Protein AF-X1N462-F1 (afdb_monomer_lite)

pLDDT: mean 95.3, std 3.51, range [75.75, 98.25]

Secondary structure (DSSP, 8-state):
--------SBTTTB--HHHHHHHHHHHTTT-TTTHHHHHHHHHHTTTS-HHHHHHHIIIIII-----HHHH-

Sequence (72 aa):
MIRAVIFDFDGVIIESAEIKTRAFEILFSDYPDKLPEIINYHQKNAGISRYPKFRYIYEKMLGQELSAQEEA

Organism: NCBI:txid412755

InterPro domains:
  IPR023198 Phosphoglycolate phosphatase-like, domain 2 [G3DSA:1.10.150.240] (15-67)
  IPR023214 HAD superfamily [G3DSA:3.40.50.1000] (4-14)
  IPR036412 HAD-like superfamily [SSF56784] (1-67)

Foldseek 3Di:
DDDDDDDDCDPTVDPCLVVVLVVLCVVCVVPVVQSVVLSVLCNVPPPDDVQVSVCCCQVPVVVHDQDPVNSD

Radius of gyration: 15.25 Å; chains: 1; bounding box: 43×24×40 Å

Structu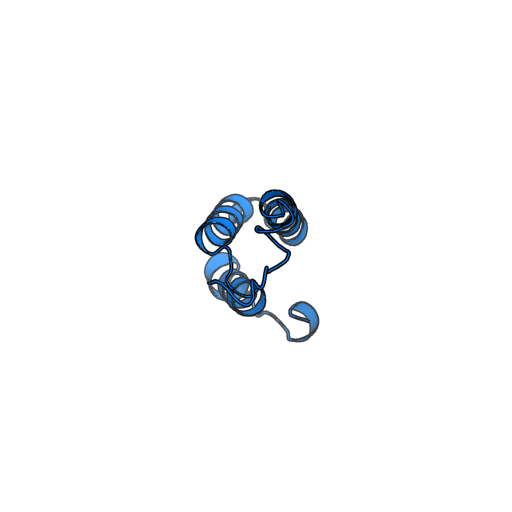re (mmCIF, N/CA/C/O backbone):
data_AF-X1N462-F1
#
_entry.id   AF-X1N462-F1
#
loop_
_atom_site.group_PDB
_atom_site.id
_atom_site.type_symbol
_atom_site.label_atom_id
_atom_site.label_alt_id
_atom_site.label_comp_id
_atom_site.label_asym_id
_atom_site.label_entity_id
_atom_site.label_seq_id
_atom_site.pdbx_PDB_ins_code
_atom_site.Cartn_x
_atom_site.Cartn_y
_atom_site.Cartn_z
_atom_site.occupancy
_atom_site.B_iso_or_equiv
_atom_site.auth_seq_id
_atom_site.auth_comp_id
_atom_site.auth_asym_id
_atom_site.auth_atom_id
_atom_site.pdbx_PDB_model_num
ATOM 1 N N . MET A 1 1 ? 30.240 -4.116 -24.751 1.00 84.94 1 MET A N 1
ATOM 2 C CA . MET A 1 1 ? 29.050 -3.879 -25.599 1.00 84.94 1 MET A CA 1
ATOM 3 C C . MET A 1 1 ? 27.852 -4.485 -24.879 1.00 84.94 1 MET A C 1
ATOM 5 O O . MET A 1 1 ? 27.916 -5.668 -24.560 1.00 84.94 1 MET A O 1
ATOM 9 N N . ILE A 1 2 ? 26.835 -3.691 -24.532 1.00 93.75 2 ILE A N 1
ATOM 10 C CA . ILE A 1 2 ? 25.617 -4.203 -23.877 1.00 93.75 2 ILE A CA 1
ATOM 11 C C . ILE A 1 2 ? 24.794 -4.966 -24.922 1.00 93.75 2 ILE A C 1
ATOM 13 O O . ILE A 1 2 ? 24.643 -4.483 -26.040 1.00 93.75 2 ILE A O 1
ATOM 17 N N . ARG A 1 3 ? 24.316 -6.169 -24.574 1.00 96.81 3 ARG A N 1
ATOM 18 C CA . ARG A 1 3 ? 23.572 -7.055 -25.493 1.00 96.81 3 ARG A CA 1
ATOM 19 C C . ARG A 1 3 ? 22.054 -6.990 -25.319 1.00 96.81 3 ARG A C 1
ATOM 21 O O . ARG A 1 3 ? 21.341 -7.254 -26.277 1.00 96.81 3 ARG A O 1
ATOM 28 N N . ALA A 1 4 ? 21.574 -6.661 -24.122 1.00 96.81 4 ALA A N 1
ATOM 29 C CA . ALA A 1 4 ? 20.153 -6.526 -23.819 1.00 96.81 4 ALA A CA 1
ATOM 30 C C . ALA A 1 4 ? 19.939 -5.641 -22.584 1.00 96.81 4 ALA A C 1
ATOM 32 O O . ALA A 1 4 ? 20.826 -5.541 -21.733 1.00 96.81 4 ALA A O 1
ATOM 33 N N . VAL A 1 5 ? 18.748 -5.047 -22.495 1.00 96.19 5 VAL A N 1
ATOM 34 C CA . VAL A 1 5 ? 18.225 -4.336 -21.322 1.00 96.19 5 VAL A CA 1
ATOM 35 C C . VAL A 1 5 ? 16.779 -4.789 -21.122 1.00 96.19 5 VAL A C 1
ATOM 37 O O . VAL A 1 5 ? 16.035 -4.886 -22.096 1.00 96.19 5 VAL A O 1
ATOM 40 N N . ILE A 1 6 ? 16.400 -5.094 -19.881 1.00 95.69 6 ILE A N 1
ATOM 41 C CA . ILE A 1 6 ? 15.040 -5.497 -19.504 1.00 95.69 6 ILE A CA 1
ATOM 42 C C . ILE A 1 6 ? 14.510 -4.438 -18.545 1.00 95.69 6 ILE A C 1
ATOM 44 O O . ILE A 1 6 ? 15.162 -4.139 -17.546 1.00 95.69 6 ILE A O 1
ATOM 48 N N . PHE A 1 7 ? 13.345 -3.883 -18.863 1.00 96.31 7 PHE A N 1
ATOM 49 C CA . PHE A 1 7 ? 12.656 -2.917 -18.020 1.00 96.31 7 PHE A CA 1
ATOM 50 C C . PHE A 1 7 ? 11.447 -3.581 -17.374 1.00 96.31 7 PHE A C 1
ATOM 52 O O . PHE A 1 7 ? 10.683 -4.272 -18.049 1.00 96.31 7 PHE A O 1
ATOM 59 N N . ASP A 1 8 ? 11.281 -3.348 -16.076 1.00 92.81 8 ASP A N 1
ATOM 60 C CA . ASP A 1 8 ? 9.973 -3.486 -15.441 1.00 92.81 8 ASP A CA 1
ATOM 61 C C . ASP A 1 8 ? 9.052 -2.357 -15.935 1.00 92.81 8 ASP A C 1
ATOM 63 O O . ASP A 1 8 ? 9.518 -1.396 -16.547 1.00 92.81 8 ASP A O 1
ATOM 67 N N . PHE A 1 9 ? 7.747 -2.462 -15.711 1.00 94.06 9 PHE A N 1
ATOM 68 C CA . PHE A 1 9 ? 6.787 -1.455 -16.152 1.00 94.06 9 PHE A CA 1
ATOM 69 C C . PHE A 1 9 ? 6.557 -0.382 -15.083 1.00 94.06 9 PHE A C 1
ATOM 71 O O . PHE A 1 9 ? 6.832 0.801 -15.300 1.00 94.06 9 PHE A O 1
ATOM 78 N N . ASP A 1 10 ? 6.080 -0.792 -13.912 1.00 91.75 10 ASP A N 1
ATOM 79 C CA . ASP A 1 10 ? 5.657 0.111 -12.847 1.00 91.75 10 ASP A CA 1
ATOM 80 C C . ASP A 1 10 ? 6.843 0.771 -12.136 1.00 91.75 10 ASP A C 1
ATOM 82 O O . ASP A 1 10 ? 7.725 0.096 -11.615 1.00 91.75 10 ASP A O 1
ATOM 86 N N . GLY A 1 11 ? 6.843 2.101 -12.048 1.00 90.31 11 GLY A N 1
ATOM 87 C CA . GLY A 1 11 ? 7.934 2.856 -11.424 1.00 90.31 11 GLY A CA 1
ATOM 88 C C . GLY A 1 11 ? 9.211 2.894 -12.272 1.00 90.31 11 GLY A C 1
ATOM 89 O O . GLY A 1 11 ? 10.232 3.393 -11.806 1.00 90.31 11 GLY A O 1
ATOM 90 N N . VAL A 1 12 ? 9.160 2.370 -13.504 1.00 94.00 12 VAL A N 1
ATOM 91 C CA . VAL A 1 12 ? 10.277 2.353 -14.461 1.00 94.00 12 VAL A CA 1
ATOM 92 C C . VAL A 1 12 ? 9.855 2.970 -15.793 1.00 94.00 12 VAL A C 1
ATOM 94 O O . VAL A 1 12 ? 10.414 3.986 -16.196 1.00 94.00 12 VAL A O 1
ATOM 97 N N . ILE A 1 13 ? 8.862 2.389 -16.475 1.00 96.88 13 ILE A N 1
ATOM 98 C CA . ILE A 1 13 ? 8.280 2.959 -17.700 1.00 96.88 13 ILE A CA 1
ATOM 99 C C . ILE A 1 13 ? 7.180 3.969 -17.364 1.00 96.88 13 ILE A C 1
ATOM 101 O O . ILE A 1 13 ? 7.041 4.973 -18.061 1.00 96.88 13 ILE A O 1
ATOM 105 N N . ILE A 1 14 ? 6.411 3.724 -16.298 1.00 96.00 14 ILE A N 1
ATOM 106 C CA . ILE A 1 14 ? 5.333 4.609 -15.845 1.00 96.00 14 ILE A CA 1
ATOM 107 C C . ILE A 1 14 ? 5.523 5.037 -14.390 1.00 96.00 14 ILE A C 1
ATOM 109 O O . ILE A 1 14 ? 5.839 4.213 -13.530 1.00 96.00 14 ILE A O 1
ATOM 113 N N . GLU A 1 15 ? 5.262 6.311 -14.092 1.00 95.12 15 GLU A N 1
ATOM 114 C CA . GLU A 1 15 ? 5.134 6.773 -12.710 1.00 95.12 15 GLU A CA 1
ATOM 115 C C . GLU A 1 15 ? 3.798 6.276 -12.140 1.00 95.12 15 GLU A C 1
ATOM 117 O O . GLU A 1 15 ? 2.727 6.762 -12.501 1.00 95.12 15 GLU A O 1
ATOM 122 N N . SER A 1 16 ? 3.862 5.244 -11.298 1.00 95.06 16 SER A N 1
ATOM 123 C CA . SER A 1 16 ? 2.689 4.554 -10.740 1.00 95.06 16 SER A CA 1
ATOM 124 C C . SER A 1 16 ? 2.640 4.577 -9.211 1.00 95.06 16 SER A C 1
ATOM 126 O O . SER A 1 16 ? 1.748 3.963 -8.618 1.00 95.06 16 SER A O 1
ATOM 128 N N . ALA A 1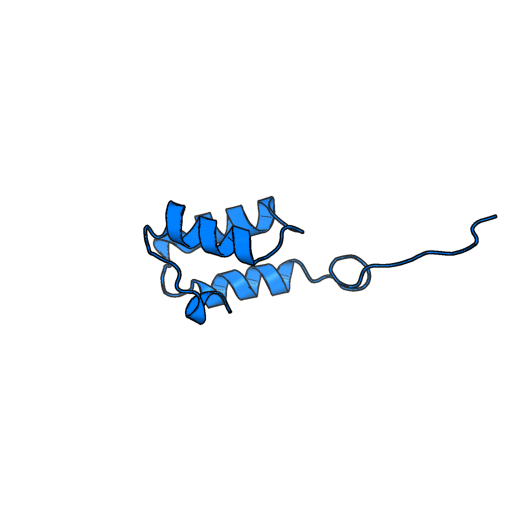 17 ? 3.569 5.264 -8.539 1.00 93.62 17 ALA A N 1
ATOM 129 C CA . ALA A 1 17 ? 3.615 5.281 -7.080 1.00 93.62 17 ALA A CA 1
ATOM 130 C C . ALA A 1 17 ? 2.395 5.997 -6.476 1.00 93.62 17 ALA A C 1
ATOM 132 O O . ALA A 1 17 ? 1.775 5.493 -5.533 1.00 93.62 17 ALA A O 1
ATOM 133 N N . GLU A 1 18 ? 1.999 7.136 -7.051 1.00 95.62 18 GLU A N 1
ATOM 134 C CA . GLU A 1 18 ? 0.869 7.927 -6.550 1.00 95.62 18 GLU A CA 1
ATOM 135 C C . GLU A 1 18 ? -0.469 7.207 -6.725 1.00 95.62 18 GLU A C 1
ATOM 137 O O . GLU A 1 18 ? -1.251 7.125 -5.779 1.00 95.62 18 GLU A O 1
ATOM 142 N N . ILE A 1 19 ? -0.723 6.607 -7.894 1.00 96.06 19 ILE A N 1
ATOM 143 C CA . ILE A 1 19 ? -1.984 5.889 -8.133 1.00 96.06 19 ILE A CA 1
ATOM 144 C C . ILE A 1 19 ? -2.125 4.667 -7.216 1.00 96.06 19 ILE A C 1
ATOM 146 O O . ILE A 1 19 ? -3.220 4.382 -6.733 1.00 96.06 19 ILE A O 1
ATOM 150 N N . LYS A 1 20 ? -1.019 3.980 -6.899 1.00 95.62 20 LYS A N 1
ATOM 151 C CA . LYS A 1 20 ? -1.007 2.884 -5.917 1.00 95.62 20 LYS A CA 1
ATOM 152 C C . LYS A 1 20 ? -1.276 3.389 -4.504 1.00 95.62 20 LYS A C 1
ATOM 154 O O . LYS A 1 20 ? -2.039 2.757 -3.778 1.00 95.62 20 LYS A O 1
ATOM 159 N N . THR A 1 21 ? -0.714 4.539 -4.141 1.00 96.94 21 THR A N 1
ATOM 160 C CA . THR A 1 21 ? -1.004 5.187 -2.857 1.00 96.94 21 THR A CA 1
ATOM 161 C C . THR A 1 21 ? -2.488 5.540 -2.758 1.00 96.94 21 THR A C 1
ATOM 163 O O . THR A 1 21 ? -3.147 5.153 -1.797 1.00 96.94 21 THR A O 1
ATOM 166 N N . ARG A 1 22 ? -3.053 6.163 -3.798 1.00 97.94 22 ARG A N 1
ATOM 167 C CA . ARG A 1 22 ? -4.479 6.503 -3.858 1.00 97.94 22 ARG A CA 1
ATOM 168 C C . ARG A 1 22 ? -5.380 5.270 -3.789 1.00 97.94 22 ARG A C 1
ATOM 170 O O . ARG A 1 22 ? -6.428 5.313 -3.154 1.00 97.94 22 ARG A O 1
ATOM 177 N N . ALA A 1 23 ? -4.976 4.160 -4.406 1.00 97.00 23 ALA A N 1
ATOM 178 C CA . ALA A 1 23 ? -5.706 2.903 -4.293 1.00 97.00 23 ALA A CA 1
ATOM 179 C C . ALA A 1 23 ? -5.750 2.398 -2.841 1.00 97.00 23 ALA A C 1
ATOM 181 O O . ALA A 1 23 ? -6.803 1.961 -2.392 1.00 97.00 23 ALA A O 1
ATOM 182 N N . PHE A 1 24 ? -4.652 2.510 -2.084 1.00 97.06 24 PHE A N 1
ATOM 183 C CA . PHE A 1 24 ? -4.655 2.186 -0.653 1.00 97.06 24 PHE A CA 1
ATOM 184 C C . PHE A 1 24 ? -5.558 3.132 0.149 1.00 97.06 24 PHE A C 1
ATOM 186 O O . PHE A 1 24 ? -6.262 2.670 1.041 1.00 97.06 24 PHE A O 1
ATOM 193 N N . GLU A 1 25 ? -5.598 4.425 -0.185 1.00 97.88 25 GLU A N 1
ATOM 194 C CA . GLU A 1 25 ? -6.510 5.372 0.477 1.00 97.88 25 GLU A CA 1
ATOM 195 C C . GLU A 1 25 ? -7.979 4.980 0.288 1.00 97.88 25 GLU A C 1
ATOM 197 O O . GLU A 1 25 ? -8.773 5.075 1.219 1.00 97.88 25 GLU A O 1
ATOM 202 N N . ILE A 1 26 ? -8.333 4.528 -0.918 1.00 98.19 26 ILE A N 1
ATOM 203 C CA . ILE A 1 26 ? -9.692 4.093 -1.253 1.00 98.19 26 ILE A CA 1
ATOM 204 C C . ILE A 1 26 ? -10.016 2.755 -0.582 1.00 98.19 26 ILE A C 1
ATOM 206 O O . ILE A 1 26 ? -11.087 2.614 -0.008 1.00 98.19 26 ILE A O 1
ATOM 210 N N . LEU A 1 27 ? -9.099 1.782 -0.625 1.00 96.19 27 LEU A N 1
ATOM 211 C CA . LEU A 1 27 ? -9.316 0.450 -0.044 1.00 96.19 27 LEU A CA 1
ATOM 212 C C . LEU A 1 27 ? -9.567 0.493 1.467 1.00 96.19 27 LEU A C 1
ATOM 214 O O . LEU A 1 27 ? -10.304 -0.338 1.983 1.00 96.19 27 LEU A O 1
ATOM 218 N N . PHE A 1 28 ? -8.960 1.450 2.167 1.00 96.62 28 PHE A N 1
ATOM 219 C CA . PHE A 1 28 ? -9.065 1.579 3.619 1.00 96.62 28 PHE A CA 1
ATOM 220 C C . PHE A 1 28 ? -9.861 2.818 4.052 1.00 96.62 28 PHE A C 1
ATOM 222 O O . PHE A 1 28 ? -9.702 3.283 5.181 1.00 96.62 28 PHE A O 1
ATOM 229 N N . SER A 1 29 ? -10.735 3.350 3.188 1.00 97.56 29 SER A N 1
ATOM 230 C CA . SER A 1 29 ? -11.520 4.558 3.484 1.00 97.56 29 SER A CA 1
ATOM 231 C C . SER A 1 29 ? -12.434 4.417 4.703 1.00 97.56 29 SER A C 1
ATOM 233 O O . SER A 1 29 ? -12.720 5.411 5.366 1.00 97.56 29 SER A O 1
ATOM 235 N N . ASP A 1 30 ? -12.847 3.190 5.021 1.00 96.88 30 ASP A N 1
ATOM 236 C CA . ASP A 1 30 ? -13.701 2.880 6.174 1.00 96.88 30 ASP A CA 1
ATOM 237 C C . ASP A 1 30 ? -12.941 2.922 7.514 1.00 96.88 30 ASP A C 1
ATOM 239 O O . ASP A 1 30 ? -13.550 2.847 8.581 1.00 96.88 30 ASP A O 1
ATOM 243 N N . TYR A 1 31 ? -11.615 3.102 7.478 1.00 97.19 31 TYR A N 1
ATOM 244 C CA . TYR A 1 31 ? -10.742 3.193 8.650 1.00 97.19 31 TYR A CA 1
ATOM 245 C C . TYR A 1 31 ? -9.995 4.541 8.692 1.00 97.19 31 TYR A C 1
ATOM 247 O O . TYR A 1 31 ? -8.758 4.564 8.671 1.00 97.19 31 TYR A O 1
ATOM 255 N N . PRO A 1 32 ? -10.703 5.685 8.772 1.00 97.06 32 PRO A N 1
ATOM 256 C CA . PRO A 1 32 ? -10.094 7.014 8.663 1.00 97.06 32 PRO A CA 1
ATOM 257 C C . PRO A 1 32 ? -9.008 7.272 9.719 1.00 97.06 32 PRO A C 1
ATOM 259 O O . PRO A 1 32 ? -7.983 7.874 9.405 1.00 97.06 32 PRO A O 1
ATOM 262 N N . ASP A 1 33 ? -9.173 6.744 10.935 1.00 97.81 33 ASP A N 1
ATOM 263 C CA . ASP A 1 33 ? -8.197 6.892 12.026 1.00 97.81 33 ASP A CA 1
ATOM 264 C C . ASP A 1 33 ? -6.897 6.104 11.788 1.00 97.81 33 ASP A C 1
ATOM 266 O O . ASP A 1 33 ? -5.850 6.431 12.347 1.00 97.81 33 ASP A O 1
ATOM 270 N N . LYS A 1 34 ? -6.949 5.055 10.957 1.00 97.88 34 LYS A N 1
ATOM 271 C CA . LYS A 1 34 ? -5.802 4.197 10.615 1.00 97.88 34 LYS A CA 1
ATOM 272 C C . LYS A 1 34 ? -5.164 4.566 9.284 1.00 97.88 34 LYS A C 1
ATOM 274 O O . LYS A 1 34 ? -4.017 4.197 9.036 1.00 97.88 34 LYS A O 1
ATOM 279 N N . LEU A 1 35 ? -5.867 5.325 8.449 1.00 97.56 35 LEU A N 1
ATOM 280 C CA . LEU A 1 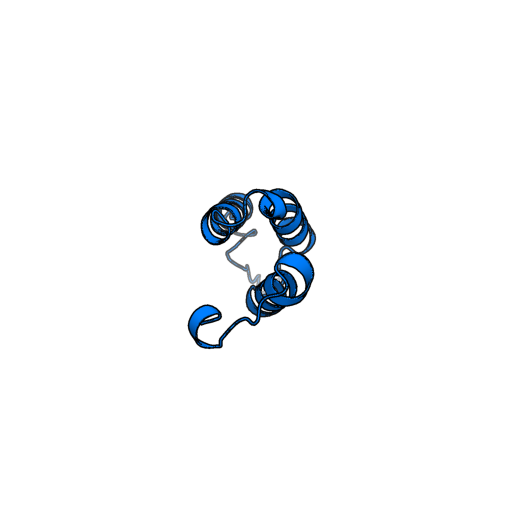35 ? -5.429 5.677 7.104 1.00 97.56 35 LEU A CA 1
ATOM 281 C C . LEU A 1 35 ? -4.021 6.300 7.065 1.00 97.56 35 LEU A C 1
ATOM 283 O O . LEU A 1 35 ? -3.204 5.821 6.279 1.00 97.56 35 LEU A O 1
ATOM 287 N N . PRO A 1 36 ? -3.654 7.277 7.925 1.00 98.06 36 PRO A N 1
ATOM 288 C CA . PRO A 1 36 ? -2.309 7.857 7.890 1.00 98.06 36 PRO A CA 1
ATOM 289 C C . PRO A 1 36 ? -1.201 6.827 8.155 1.00 98.06 36 PRO A C 1
ATOM 291 O O . PRO A 1 36 ? -0.149 6.856 7.512 1.00 98.06 36 PRO A O 1
ATOM 294 N N . GLU A 1 37 ? -1.441 5.894 9.079 1.00 98.25 37 GLU A N 1
ATOM 295 C CA . GLU A 1 37 ? -0.507 4.816 9.411 1.00 98.25 37 GLU A CA 1
ATOM 296 C C . GLU A 1 37 ? -0.362 3.830 8.242 1.00 98.25 37 GLU A C 1
ATOM 298 O O . GLU A 1 37 ? 0.761 3.511 7.838 1.00 98.25 37 GLU A O 1
ATOM 303 N N . ILE A 1 38 ? -1.489 3.420 7.651 1.00 98.19 38 ILE A N 1
ATOM 304 C CA . ILE A 1 38 ? -1.556 2.503 6.505 1.00 98.19 38 ILE A CA 1
ATOM 305 C C . ILE A 1 38 ? -0.826 3.083 5.289 1.00 98.19 38 ILE A C 1
ATOM 307 O O . ILE A 1 38 ? -0.023 2.386 4.662 1.00 98.19 38 ILE A O 1
ATOM 311 N N . ILE A 1 39 ? -1.057 4.358 4.963 1.00 98.06 39 ILE A N 1
ATOM 312 C CA . ILE A 1 39 ? -0.420 5.025 3.819 1.00 98.06 39 ILE A CA 1
ATOM 313 C C . ILE A 1 39 ? 1.086 5.165 4.023 1.00 98.06 39 ILE A C 1
ATOM 315 O O . ILE A 1 39 ? 1.867 4.808 3.138 1.00 98.06 39 ILE A O 1
ATOM 319 N N . ASN A 1 40 ? 1.517 5.594 5.208 1.00 98.06 40 ASN A N 1
ATOM 320 C CA . ASN A 1 40 ? 2.938 5.669 5.541 1.00 98.06 40 ASN A CA 1
ATOM 321 C C . ASN A 1 40 ? 3.615 4.287 5.470 1.00 98.06 40 ASN A C 1
ATOM 323 O O . ASN A 1 40 ? 4.733 4.169 4.966 1.00 98.06 40 ASN A O 1
ATOM 327 N N . TYR A 1 41 ? 2.938 3.225 5.918 1.00 98.06 41 TYR A N 1
ATOM 328 C CA . TYR A 1 41 ? 3.437 1.858 5.771 1.00 98.06 41 TYR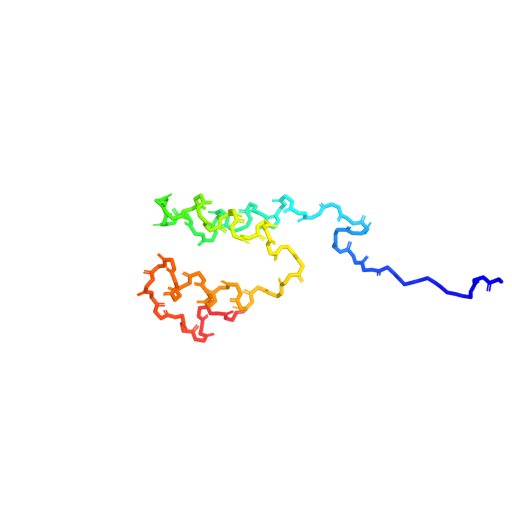 A CA 1
ATOM 329 C C . TYR A 1 41 ? 3.521 1.425 4.302 1.00 98.06 41 TYR A C 1
ATOM 331 O O . TYR A 1 41 ? 4.546 0.875 3.897 1.00 98.06 41 TYR A O 1
ATOM 339 N N . HIS A 1 42 ? 2.498 1.707 3.487 1.00 97.31 42 HIS A N 1
ATOM 340 C CA . HIS A 1 42 ? 2.502 1.415 2.052 1.00 97.31 42 HIS A CA 1
ATOM 341 C C . HIS A 1 42 ? 3.697 2.061 1.343 1.00 97.31 42 HIS A C 1
ATOM 343 O O . HIS A 1 42 ? 4.417 1.372 0.619 1.00 97.31 42 HIS A O 1
ATOM 349 N N . GLN A 1 43 ? 3.919 3.356 1.580 1.00 96.56 43 GLN A N 1
ATOM 350 C CA . GLN A 1 43 ? 4.978 4.137 0.939 1.00 96.56 43 GLN A CA 1
ATOM 351 C C . GLN A 1 43 ? 6.374 3.658 1.352 1.00 96.56 43 GLN A C 1
ATOM 353 O O . GLN A 1 43 ? 7.233 3.454 0.496 1.00 96.56 43 GLN A O 1
ATOM 358 N N . LYS A 1 44 ? 6.593 3.392 2.648 1.00 97.00 44 LYS A N 1
ATOM 359 C CA . LYS A 1 44 ? 7.871 2.851 3.154 1.00 97.00 44 LYS A CA 1
ATOM 360 C C . LYS A 1 44 ? 8.186 1.446 2.642 1.00 97.00 44 LYS A C 1
ATOM 362 O O . LYS A 1 44 ? 9.346 1.052 2.636 1.00 97.00 44 LYS A O 1
ATOM 367 N N . ASN A 1 45 ? 7.164 0.706 2.217 1.00 95.88 45 ASN A N 1
ATOM 368 C CA . ASN A 1 45 ? 7.263 -0.662 1.712 1.00 95.88 45 ASN A CA 1
ATOM 369 C C . ASN A 1 45 ? 6.852 -0.746 0.230 1.00 95.88 45 ASN A C 1
ATOM 371 O O . ASN A 1 45 ? 6.232 -1.724 -0.218 1.00 95.88 45 ASN A O 1
ATOM 375 N N . ALA A 1 46 ? 7.162 0.298 -0.544 1.00 91.00 46 ALA A N 1
ATOM 376 C CA . ALA A 1 46 ? 7.019 0.279 -1.994 1.00 91.00 46 ALA A CA 1
ATOM 377 C C . ALA A 1 46 ? 7.838 -0.879 -2.602 1.00 91.00 46 ALA A C 1
ATOM 379 O O . ALA A 1 46 ? 8.891 -1.252 -2.092 1.00 91.00 46 ALA A O 1
ATOM 380 N N . GLY A 1 47 ? 7.323 -1.499 -3.667 1.00 88.75 47 GLY A N 1
ATOM 381 C CA . GLY A 1 47 ? 7.955 -2.661 -4.314 1.00 88.75 47 GLY A CA 1
ATOM 382 C C . GLY A 1 47 ? 7.723 -4.015 -3.625 1.00 88.75 47 GLY A C 1
ATOM 383 O O . GLY A 1 47 ? 7.929 -5.051 -4.250 1.00 88.75 47 GLY A O 1
ATOM 384 N N . ILE A 1 48 ? 7.221 -4.049 -2.383 1.00 92.06 48 ILE A N 1
ATOM 385 C CA . ILE A 1 48 ? 6.778 -5.299 -1.745 1.00 92.06 48 ILE A CA 1
ATOM 386 C C . ILE A 1 48 ? 5.399 -5.705 -2.282 1.00 92.06 48 ILE A C 1
ATOM 388 O O . ILE A 1 48 ? 4.518 -4.859 -2.485 1.00 92.06 48 ILE A O 1
ATOM 392 N N . SER A 1 49 ? 5.203 -7.016 -2.465 1.00 93.81 49 SER A N 1
ATOM 393 C CA . SER A 1 49 ? 3.914 -7.618 -2.820 1.00 93.81 49 SER A CA 1
ATOM 394 C C . SER A 1 49 ? 2.778 -7.123 -1.916 1.00 93.81 49 SER A C 1
ATOM 396 O O . SER A 1 49 ? 2.954 -6.902 -0.718 1.00 93.81 49 SER A O 1
ATOM 398 N N . ARG A 1 50 ? 1.582 -6.950 -2.485 1.00 94.12 50 ARG A N 1
ATOM 399 C CA . ARG A 1 50 ? 0.411 -6.461 -1.743 1.00 94.12 50 ARG A CA 1
ATOM 400 C C . ARG A 1 50 ? -0.088 -7.445 -0.680 1.00 94.12 50 ARG A C 1
ATOM 402 O O . ARG A 1 50 ? -0.495 -6.994 0.379 1.00 94.12 50 ARG A O 1
ATOM 409 N N . TYR A 1 51 ? 0.033 -8.752 -0.915 1.00 96.00 51 TYR A N 1
ATOM 410 C CA . TYR A 1 51 ? -0.433 -9.801 0.002 1.00 96.00 51 TYR A CA 1
ATOM 411 C C . TYR A 1 51 ? 0.161 -9.689 1.421 1.00 96.00 51 TYR A C 1
ATOM 413 O O . TYR A 1 51 ? -0.589 -9.474 2.371 1.00 96.00 51 TYR A O 1
ATOM 421 N N . PRO A 1 52 ? 1.499 -9.720 1.616 1.00 95.94 52 PRO A N 1
ATOM 422 C CA . PRO A 1 52 ? 2.071 -9.546 2.952 1.00 95.94 52 PRO A CA 1
ATOM 423 C C . PRO A 1 52 ? 1.746 -8.177 3.563 1.00 95.94 52 PRO A C 1
ATOM 425 O O . PRO A 1 52 ? 1.604 -8.083 4.780 1.00 95.94 52 PRO A O 1
ATOM 428 N N . LYS A 1 53 ? 1.582 -7.127 2.742 1.00 96.25 53 LYS A N 1
ATOM 429 C CA . LYS A 1 53 ? 1.169 -5.808 3.237 1.00 96.25 53 LYS A CA 1
ATOM 430 C C . LYS A 1 53 ? -0.249 -5.836 3.796 1.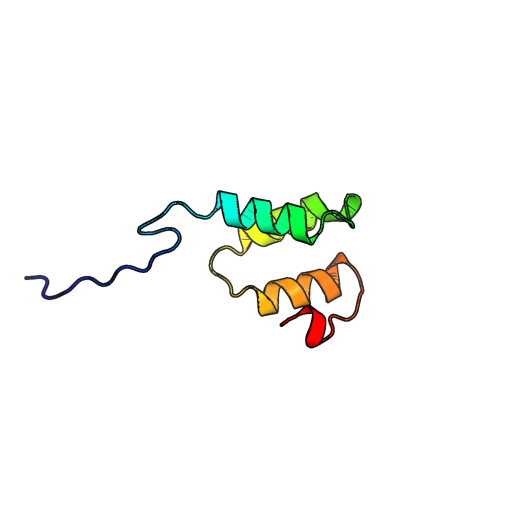00 96.25 53 LYS A C 1
ATOM 432 O O . LYS A 1 53 ? -0.457 -5.330 4.890 1.00 96.25 53 LYS A O 1
ATOM 437 N N . PHE A 1 54 ? -1.201 -6.434 3.084 1.00 97.06 54 PHE A N 1
ATOM 438 C CA . PHE A 1 54 ? -2.581 -6.545 3.552 1.00 97.06 54 PHE A CA 1
ATOM 439 C C . PHE A 1 54 ? -2.673 -7.382 4.822 1.00 97.06 54 PHE A C 1
ATOM 441 O O . PHE A 1 54 ? -3.247 -6.907 5.796 1.00 97.06 54 PHE A O 1
ATOM 448 N N . ARG A 1 55 ? -2.003 -8.538 4.884 1.00 96.81 55 ARG A N 1
ATOM 449 C CA . ARG A 1 55 ? -1.934 -9.337 6.121 1.00 96.81 55 ARG A CA 1
ATOM 450 C C . ARG A 1 55 ? -1.404 -8.527 7.300 1.00 96.81 55 ARG A C 1
ATOM 452 O O . ARG A 1 55 ? -2.011 -8.542 8.363 1.00 96.81 55 ARG A O 1
ATOM 459 N N . TYR A 1 56 ? -0.316 -7.780 7.103 1.00 97.25 56 TYR A N 1
ATOM 460 C CA . TYR A 1 56 ? 0.252 -6.936 8.154 1.00 97.25 56 TYR A CA 1
ATOM 461 C C . TYR A 1 56 ? -0.708 -5.827 8.598 1.00 97.25 56 TYR A C 1
ATOM 463 O O . TYR A 1 56 ? -0.862 -5.599 9.794 1.00 97.25 56 TYR A O 1
ATOM 471 N N . ILE A 1 57 ? -1.367 -5.149 7.654 1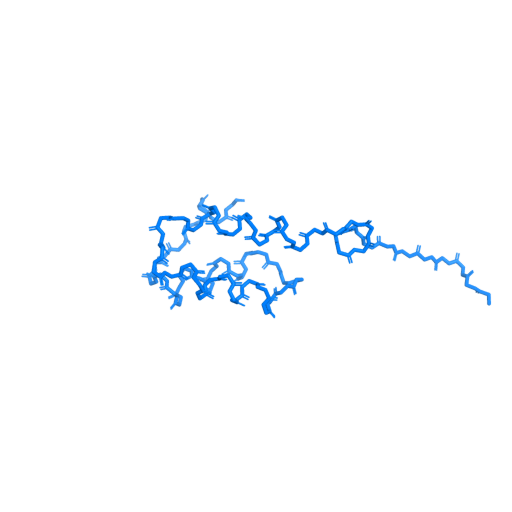.00 97.69 57 ILE A N 1
ATOM 472 C CA . ILE A 1 57 ? -2.342 -4.092 7.956 1.00 97.69 57 ILE A CA 1
ATOM 473 C C . ILE A 1 57 ? -3.505 -4.666 8.774 1.00 97.69 57 ILE A C 1
ATOM 475 O O . ILE A 1 57 ? -3.817 -4.142 9.844 1.00 97.69 57 ILE A O 1
ATOM 479 N N . TYR A 1 58 ? -4.097 -5.770 8.319 1.00 97.69 58 TYR A N 1
ATOM 480 C CA . TYR A 1 58 ? -5.210 -6.420 9.009 1.00 97.69 58 TYR A CA 1
ATOM 481 C C . TYR A 1 58 ? -4.807 -6.903 10.406 1.00 97.69 58 TYR A C 1
ATOM 483 O O . TYR A 1 58 ? -5.455 -6.547 11.388 1.00 97.69 58 TYR A O 1
ATOM 491 N N . GLU A 1 59 ? -3.683 -7.612 10.528 1.00 97.19 59 GLU A N 1
ATOM 492 C CA . GLU A 1 59 ? -3.234 -8.176 11.803 1.00 97.19 59 GLU A CA 1
ATOM 493 C C . GLU A 1 59 ? -2.774 -7.100 12.799 1.00 97.19 59 GLU A C 1
ATOM 495 O O . GLU A 1 59 ? -3.104 -7.165 13.983 1.00 97.19 59 GLU A O 1
ATOM 500 N N . LYS A 1 60 ? -1.977 -6.118 12.355 1.00 97.56 60 LYS A N 1
ATOM 501 C CA . LYS A 1 60 ? -1.269 -5.191 13.258 1.00 97.56 60 LYS A CA 1
ATOM 502 C C . LYS A 1 60 ? -1.943 -3.841 13.431 1.00 97.56 60 LYS A C 1
ATOM 504 O O . LYS A 1 60 ? -1.772 -3.237 14.486 1.00 97.56 60 LYS A O 1
ATOM 509 N N . MET A 1 61 ? -2.684 -3.361 12.435 1.00 97.25 61 MET A N 1
ATOM 510 C CA . MET A 1 61 ? -3.304 -2.031 12.487 1.00 97.25 61 MET A CA 1
ATOM 511 C C . MET A 1 61 ? -4.800 -2.110 12.768 1.00 97.25 61 MET A C 1
ATOM 513 O O . MET A 1 61 ? -5.306 -1.303 13.553 1.00 97.25 61 MET A O 1
ATOM 517 N N . LEU A 1 62 ? -5.489 -3.070 12.141 1.00 96.94 62 LEU A N 1
ATOM 518 C CA . LEU A 1 62 ? -6.937 -3.247 12.273 1.00 96.94 62 LEU A CA 1
ATOM 519 C C . LEU A 1 62 ? -7.312 -4.247 13.375 1.00 96.94 62 LEU A C 1
ATOM 521 O O . LEU A 1 62 ? -8.397 -4.142 13.940 1.00 96.94 62 LEU A O 1
ATOM 525 N N . GLY A 1 63 ? -6.421 -5.189 13.704 1.00 96.69 63 GLY A N 1
ATOM 526 C CA . GLY A 1 63 ? -6.707 -6.265 14.656 1.00 96.69 63 GLY A CA 1
ATOM 527 C C . GLY A 1 63 ? -7.796 -7.215 14.154 1.00 96.69 63 GLY A C 1
ATOM 528 O O . GLY A 1 63 ? -8.574 -7.735 14.950 1.00 96.69 63 GLY A O 1
ATOM 529 N N . GLN A 1 64 ? -7.883 -7.393 12.836 1.00 95.81 64 GLN A N 1
ATOM 530 C CA . GLN A 1 64 ? -8.898 -8.190 12.154 1.00 95.81 64 GLN A CA 1
ATOM 531 C C . GLN A 1 64 ? -8.244 -9.375 11.445 1.00 95.81 64 GLN A C 1
ATOM 533 O O . GLN A 1 64 ? -7.109 -9.285 10.974 1.00 95.81 64 GLN A O 1
ATOM 538 N N . GLU A 1 65 ? -8.967 -10.489 11.352 1.00 94.75 65 GLU A N 1
ATOM 539 C CA . GLU A 1 65 ? -8.573 -11.573 10.456 1.00 94.75 65 GLU A CA 1
ATOM 540 C C . GLU A 1 65 ? -8.850 -11.160 9.008 1.00 94.75 65 GLU A C 1
ATOM 542 O O . GLU A 1 65 ? -9.889 -10.573 8.716 1.00 94.75 65 GLU A O 1
ATOM 547 N N . LEU A 1 66 ? -7.912 -11.465 8.111 1.00 95.81 66 LEU A N 1
ATOM 548 C CA . LEU A 1 66 ? -8.082 -11.286 6.673 1.00 95.81 66 LEU A CA 1
ATOM 549 C C . LEU A 1 66 ? -8.440 -12.638 6.060 1.00 95.81 66 LEU A C 1
ATOM 551 O O . LEU A 1 66 ? -7.612 -13.555 6.052 1.00 95.81 66 LEU A O 1
ATOM 555 N N . SER A 1 67 ? -9.662 -12.779 5.553 1.00 94.56 67 SER A N 1
ATOM 556 C CA . SER A 1 67 ? -10.068 -14.014 4.886 1.00 94.56 67 SER A CA 1
ATOM 557 C C . SER A 1 67 ? -9.392 -14.161 3.520 1.00 94.56 67 SER A C 1
ATOM 559 O O . SER A 1 67 ? -9.026 -13.186 2.864 1.00 94.56 67 SER A O 1
ATOM 561 N N . ALA A 1 68 ? -9.282 -15.399 3.032 1.00 91.75 68 ALA A N 1
ATOM 562 C CA . ALA A 1 68 ? -8.755 -15.658 1.691 1.00 91.75 68 ALA A CA 1
ATOM 563 C C . ALA A 1 68 ? -9.600 -15.003 0.582 1.00 91.75 68 ALA A C 1
ATOM 565 O O . ALA A 1 68 ? -9.078 -14.715 -0.488 1.00 91.75 68 ALA A O 1
ATOM 566 N N . GLN A 1 69 ? -10.895 -14.777 0.832 1.00 92.19 69 GLN A N 1
ATOM 567 C CA . GLN A 1 69 ? -11.790 -14.114 -0.113 1.00 92.19 69 GLN A CA 1
ATOM 568 C C . GLN A 1 69 ? -11.568 -12.598 -0.153 1.00 92.19 69 GLN A C 1
ATOM 570 O O . GLN A 1 69 ? -11.690 -12.008 -1.219 1.00 92.19 69 GLN A O 1
ATOM 575 N N . GLU A 1 70 ? -11.234 -11.978 0.980 1.00 88.19 70 GLU A N 1
ATOM 576 C CA . GLU A 1 70 ? -10.874 -10.554 1.052 1.00 88.19 70 GLU A CA 1
ATOM 577 C C . GLU A 1 70 ? -9.449 -10.287 0.546 1.00 88.19 70 GLU A C 1
ATOM 579 O O . GLU A 1 70 ? -9.155 -9.191 0.076 1.00 88.19 70 GLU A O 1
ATOM 584 N N . GLU A 1 71 ? -8.554 -11.275 0.642 1.00 90.31 71 GLU A N 1
ATOM 585 C CA . GLU A 1 71 ? -7.174 -11.161 0.160 1.00 90.31 71 GLU A CA 1
ATOM 586 C C . GLU A 1 71 ? -7.029 -11.358 -1.366 1.00 90.31 71 GLU A C 1
ATOM 588 O O . GLU A 1 71 ? -6.065 -10.847 -1.949 1.00 90.31 71 GLU A O 1
ATOM 593 N N . ALA A 1 72 ? -7.944 -12.107 -1.995 1.00 75.75 72 ALA A N 1
ATOM 594 C CA . ALA A 1 72 ? -7.902 -12.485 -3.415 1.00 75.75 72 ALA A CA 1
ATOM 595 C C . ALA A 1 72 ? -8.091 -11.294 -4.375 1.00 75.75 72 ALA A C 1
ATOM 597 O O . ALA A 1 72 ? -7.235 -11.134 -5.285 1.00 75.75 72 ALA A O 1
#